Protein AF-0000000085119765 (afdb_homodimer)

pLDDT: mean 95.15, std 6.22, range [62.25, 98.81]

Organism: Aliarcobacter butzleri (strain RM4018) (NCBI:txid367737)

Nearest PDB structures (foldseek):
  2ox6-assembly2_C  TM=6.338E-01  e=1.865E-01  Shewanella oneidensis MR-1
  3bs3-assembly1_A-2  TM=6.589E-01  e=2.418E-01  Bacteroides fragilis NCTC 9343
  3eus-assembly1_B  TM=5.624E-01  e=6.829E-01  Ruegeria pomeroyi
  5j9i-assembly2_C  TM=5.460E-01  e=5.268E-01  Vibrio cholerae
  3eus-assembly1_A  TM=5.634E-01  e=1.307E+00  Ruegeria pomeroyi

Secondary structure (DSSP, 8-state):
--HHHHHHHHHHTT--HHHHHHHHT--HHHHHHTTSTTPPPPTHHHHHHHHHHHHHHHHHHHHHHHHHTS--/--HHHHHHHHHHTT--HHHHHHHHT--HHHHHHTTSTTPPPPTTHHHHHHHHHHHHHHHHHHHHHHHHTS--

Foldseek 3Di:
DAPVVLQVLCVLLVHDLVVVCVVVVHDSVVSVCDNHPPHHDDPCSVVVSVVSSVVVVVVVVVVVCVVVVNDD/DAPVVLQVLCVLLVHDLVVVCVVVVHDSVVSVCDNHPPHHDDPCSVVVSVVSSVVVVVVVVVVVCVVVVNDD

Radius of gyration: 17.46 Å; Cα contacts (8 Å, |Δi|>4): 120; chains: 2; bounding box: 33×51×37 Å

InterPro domains:
  IPR010982 Lambda repressor-like, DNA-binding domain superfamily [SSF47413] (1-45)

Sequence (144 aa):
MDKENFKLLLKKANFNKRTFSQYLGLKYQSVNSWGNNGRNIPYWVESWLNLYIDNNRCKKIQEMLKDSGICKMDKENFKLLLKKANFNKRTFSQYLGLKYQSVNSWGNNGRNIPYWVESWLNLYIDNNRCKKIQEMLKDSGICK

Solvent-accessible surface area (backbone atoms only — not comparable to full-atom values): 8092 Å² total; per-residue (Å²): 119,54,50,70,57,49,53,51,49,28,50,72,57,73,36,51,62,60,55,46,17,60,73,71,69,43,56,47,69,61,52,65,38,42,52,39,97,85,32,69,47,65,83,62,52,62,61,42,48,51,32,49,37,53,36,52,53,45,52,51,51,53,51,52,37,42,74,70,63,74,43,129,118,52,52,69,56,51,53,51,48,29,49,73,57,73,34,51,62,60,56,45,17,57,74,73,70,43,57,46,69,62,52,64,38,42,51,38,97,86,31,69,48,66,85,61,52,62,61,42,46,52,33,49,36,52,36,52,52,44,50,51,51,52,50,52,37,42,74,71,64,75,40,129

Structure (mmCIF, N/CA/C/O backbone):
data_AF-0000000085119765-model_v1
#
loop_
_entity.id
_entity.type
_entity.pdbx_description
1 polymer 'Acyl carrier protein'
#
loop_
_atom_site.group_PDB
_atom_site.id
_atom_site.type_symbol
_atom_site.label_atom_id
_atom_site.label_alt_id
_atom_site.label_comp_id
_atom_site.label_asym_id
_atom_site.label_entity_id
_atom_site.label_seq_id
_atom_site.pdbx_PDB_ins_code
_atom_site.Cartn_x
_atom_site.Cartn_y
_atom_site.Cartn_z
_atom_site.occupancy
_atom_site.B_iso_or_equiv
_atom_site.auth_seq_id
_atom_site.auth_comp_id
_atom_site.auth_asym_id
_atom_site.auth_atom_id
_atom_site.pdbx_PDB_model_num
ATOM 1 N N . MET A 1 1 ? 6.992 -1.738 -13.195 1 92.19 1 MET A N 1
ATOM 2 C CA . MET A 1 1 ? 8.172 -0.968 -12.82 1 92.19 1 MET A CA 1
ATOM 3 C C . MET A 1 1 ? 9.453 -1.747 -13.117 1 92.19 1 MET A C 1
ATOM 5 O O . MET A 1 1 ? 9.453 -2.979 -13.086 1 92.19 1 MET A O 1
ATOM 9 N N . ASP A 1 2 ? 10.508 -0.905 -13.5 1 94.31 2 ASP A N 1
ATOM 10 C CA . ASP A 1 2 ? 11.766 -1.599 -13.766 1 94.31 2 ASP A CA 1
ATOM 11 C C . ASP A 1 2 ? 12.648 -1.63 -12.523 1 94.31 2 ASP A C 1
ATOM 13 O O . ASP A 1 2 ? 12.273 -1.101 -11.477 1 94.31 2 ASP A O 1
ATOM 17 N N . LYS A 1 3 ? 13.734 -2.363 -12.656 1 95.88 3 LYS A N 1
ATOM 18 C CA . LYS A 1 3 ? 14.625 -2.623 -11.531 1 95.88 3 LYS A CA 1
ATOM 19 C C . LYS A 1 3 ? 15.164 -1.32 -10.945 1 95.88 3 LYS A C 1
ATOM 21 O O . LYS A 1 3 ? 15.273 -1.184 -9.727 1 95.88 3 LYS A O 1
ATOM 26 N N . GLU A 1 4 ? 15.539 -0.436 -11.703 1 96.44 4 GLU A N 1
ATOM 27 C CA . GLU A 1 4 ? 16.094 0.833 -11.242 1 96.44 4 GLU A CA 1
ATOM 28 C C . GLU A 1 4 ? 15.055 1.623 -10.445 1 96.44 4 GLU A C 1
ATOM 30 O O . GLU A 1 4 ? 15.359 2.182 -9.391 1 96.44 4 GLU A O 1
ATOM 35 N N . ASN A 1 5 ? 13.867 1.67 -10.938 1 97.25 5 ASN A N 1
ATO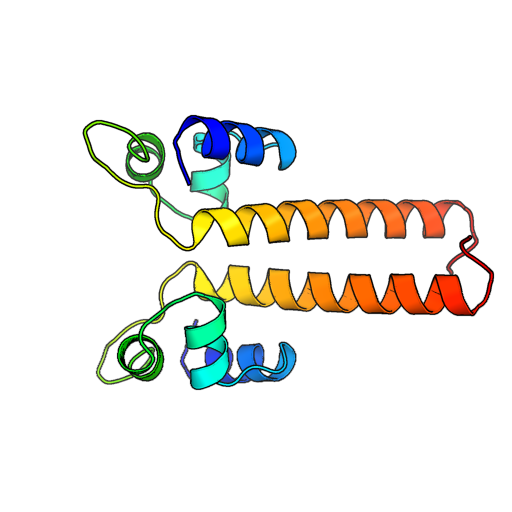M 36 C CA . ASN A 1 5 ? 12.773 2.328 -10.227 1 97.25 5 ASN A CA 1
ATOM 37 C C . ASN A 1 5 ? 12.469 1.638 -8.898 1 97.25 5 ASN A C 1
ATOM 39 O O . ASN A 1 5 ? 12.18 2.301 -7.906 1 97.25 5 ASN A O 1
ATOM 43 N N . PHE A 1 6 ? 12.531 0.332 -8.93 1 98.31 6 PHE A N 1
ATOM 44 C CA . PHE A 1 6 ? 12.32 -0.45 -7.723 1 98.31 6 PHE A CA 1
ATOM 45 C C . PHE A 1 6 ? 13.32 -0.064 -6.645 1 98.31 6 PHE A C 1
ATOM 47 O O . PHE A 1 6 ? 12.945 0.219 -5.504 1 98.31 6 PHE A O 1
ATOM 54 N N . LYS A 1 7 ? 14.531 0.041 -7.031 1 97.62 7 LYS A N 1
ATOM 55 C CA . LYS A 1 7 ? 15.586 0.403 -6.09 1 97.62 7 LYS A CA 1
ATOM 56 C C . LYS A 1 7 ? 15.391 1.821 -5.562 1 97.62 7 LYS A C 1
ATOM 58 O O . LYS A 1 7 ? 15.625 2.09 -4.383 1 97.62 7 LYS A O 1
ATOM 63 N N . LEU A 1 8 ? 15.023 2.664 -6.398 1 98.44 8 LEU A N 1
ATOM 64 C CA . LEU A 1 8 ? 14.789 4.051 -6.016 1 98.44 8 LEU A CA 1
ATOM 65 C C . LEU A 1 8 ? 13.664 4.148 -4.992 1 98.44 8 LEU A C 1
ATOM 67 O O . LEU A 1 8 ? 13.781 4.871 -4 1 98.44 8 LEU A O 1
ATOM 71 N N . LEU A 1 9 ? 12.602 3.455 -5.223 1 98.69 9 LEU A N 1
ATOM 72 C CA . LEU A 1 9 ? 11.461 3.496 -4.312 1 98.69 9 LEU A CA 1
ATOM 73 C C . LEU A 1 9 ? 11.812 2.869 -2.969 1 98.69 9 LEU A C 1
ATOM 75 O O . LEU A 1 9 ? 11.375 3.352 -1.92 1 98.69 9 LEU A O 1
ATOM 79 N N . LEU A 1 10 ? 12.586 1.789 -3 1 98.75 10 LEU A N 1
ATOM 80 C CA . LEU A 1 10 ? 13.062 1.205 -1.751 1 98.75 10 LEU A CA 1
ATOM 81 C C . LEU A 1 10 ? 13.836 2.23 -0.932 1 98.75 10 LEU A C 1
ATOM 83 O O . LEU A 1 10 ? 13.602 2.383 0.268 1 98.75 10 LEU A O 1
ATOM 87 N N . LYS A 1 11 ? 14.664 2.893 -1.625 1 98.62 11 LYS A N 1
ATOM 88 C CA . LYS A 1 11 ? 15.484 3.898 -0.95 1 98.62 11 LYS A CA 1
ATOM 89 C C . LYS A 1 11 ? 14.617 5 -0.35 1 98.62 11 LYS A C 1
ATOM 91 O O . LYS A 1 11 ? 14.812 5.402 0.798 1 98.62 11 LYS A O 1
ATOM 96 N N . LYS A 1 12 ? 13.695 5.473 -1.075 1 98.62 12 LYS A N 1
ATOM 97 C CA . LYS A 1 12 ? 12.789 6.512 -0.594 1 98.62 12 LYS A CA 1
ATOM 98 C C . LYS A 1 12 ? 11.992 6.031 0.62 1 98.62 12 LYS A C 1
ATOM 100 O O . LYS A 1 12 ? 11.656 6.824 1.501 1 98.62 12 LYS A O 1
ATOM 105 N N . ALA A 1 13 ? 11.727 4.777 0.691 1 98.62 13 ALA A N 1
ATOM 106 C CA . ALA A 1 13 ? 10.961 4.172 1.779 1 98.62 13 ALA A CA 1
ATOM 107 C C . ALA A 1 13 ? 11.867 3.801 2.947 1 98.62 13 ALA A C 1
ATOM 109 O O . ALA A 1 13 ? 11.398 3.295 3.969 1 98.62 13 ALA A O 1
ATOM 110 N N . ASN A 1 14 ? 13.188 3.98 2.734 1 98.25 14 ASN A N 1
ATOM 111 C CA . ASN A 1 14 ? 14.211 3.582 3.699 1 98.25 14 ASN A CA 1
ATOM 112 C C . ASN A 1 14 ? 14.273 2.066 3.85 1 98.25 14 ASN A C 1
ATOM 114 O O . ASN A 1 14 ? 14.398 1.554 4.965 1 98.25 14 ASN A O 1
ATOM 118 N N . PHE A 1 15 ? 14.055 1.398 2.807 1 98.62 15 PHE A N 1
ATOM 119 C CA . PHE A 1 15 ? 14.195 -0.049 2.711 1 98.62 15 PHE A CA 1
ATOM 120 C C . PHE A 1 15 ? 15.375 -0.418 1.821 1 98.62 15 PHE A C 1
ATOM 122 O O . PHE A 1 15 ? 15.836 0.397 1.02 1 98.62 15 PHE A O 1
ATOM 129 N N . ASN A 1 16 ? 15.961 -1.551 2.072 1 98.31 16 ASN A N 1
ATOM 130 C CA . ASN A 1 16 ? 16.625 -2.361 1.054 1 98.31 16 ASN A CA 1
ATOM 131 C C . ASN A 1 16 ? 15.859 -3.656 0.787 1 98.31 16 ASN A C 1
ATOM 133 O O . ASN A 1 16 ? 14.805 -3.893 1.378 1 98.31 16 ASN A O 1
ATOM 137 N N . LYS A 1 17 ? 16.359 -4.449 -0.128 1 98.31 17 LYS A N 1
ATOM 138 C CA . LYS A 1 17 ? 15.633 -5.66 -0.495 1 98.31 17 LYS A CA 1
ATOM 139 C C . LYS A 1 17 ? 15.414 -6.559 0.719 1 98.31 17 LYS A C 1
ATOM 141 O O . LYS A 1 17 ? 14.344 -7.148 0.877 1 98.31 17 LYS A O 1
ATOM 146 N N . ARG A 1 18 ? 16.375 -6.641 1.523 1 98.31 18 ARG A N 1
ATOM 147 C CA . ARG A 1 18 ? 16.312 -7.492 2.707 1 98.31 18 ARG A CA 1
ATOM 148 C C . ARG A 1 18 ? 15.258 -6.996 3.688 1 98.31 18 ARG A C 1
ATOM 150 O O . ARG A 1 18 ? 14.406 -7.766 4.133 1 98.31 18 ARG A O 1
ATOM 157 N N . THR A 1 19 ? 15.25 -5.785 4.043 1 98.56 19 THR A N 1
ATOM 158 C CA . THR A 1 19 ? 14.312 -5.246 5.027 1 98.56 19 THR A CA 1
ATOM 159 C C . THR A 1 19 ? 12.898 -5.211 4.469 1 98.56 19 THR A C 1
ATOM 161 O O . THR A 1 19 ? 11.93 -5.43 5.203 1 98.56 19 THR A O 1
ATOM 164 N N . PHE A 1 20 ? 12.828 -4.941 3.186 1 98.75 20 PHE A N 1
ATOM 165 C CA . PHE A 1 20 ? 11.531 -4.969 2.518 1 98.75 20 PHE A CA 1
ATOM 166 C C . PHE A 1 20 ? 10.922 -6.363 2.574 1 98.75 20 PHE A C 1
ATOM 168 O O . PHE A 1 20 ? 9.75 -6.523 2.943 1 98.75 20 PHE A O 1
ATOM 175 N N . SER A 1 21 ? 11.727 -7.355 2.205 1 98.5 21 SER A N 1
ATOM 176 C CA . SER A 1 21 ? 11.25 -8.734 2.232 1 98.5 21 SER A CA 1
ATOM 177 C C . SER A 1 21 ? 10.836 -9.148 3.641 1 98.5 21 SER A C 1
ATOM 179 O O . SER A 1 21 ? 9.797 -9.789 3.824 1 98.5 21 SER A O 1
ATOM 181 N N . GLN A 1 22 ? 11.617 -8.727 4.641 1 98.12 22 GLN A N 1
ATOM 182 C CA . GLN A 1 22 ? 11.305 -9.031 6.035 1 98.12 22 GLN A CA 1
ATOM 183 C C . GLN A 1 22 ? 10.016 -8.352 6.473 1 98.12 22 GLN A C 1
ATOM 185 O O . GLN A 1 22 ? 9.18 -8.961 7.145 1 98.12 22 GLN A O 1
ATOM 190 N N . TYR A 1 23 ? 9.828 -7.176 6.055 1 97.81 23 TYR A N 1
ATOM 191 C CA . TYR A 1 23 ? 8.656 -6.391 6.438 1 97.81 23 TYR A CA 1
ATOM 192 C C . TYR A 1 23 ? 7.375 -7.035 5.93 1 97.81 23 TYR A C 1
ATOM 194 O O . TYR A 1 23 ? 6.355 -7.035 6.621 1 97.81 23 TYR A O 1
ATOM 202 N N . LEU A 1 24 ? 7.426 -7.613 4.707 1 97.56 24 LEU A N 1
ATOM 203 C CA . LEU A 1 24 ? 6.23 -8.148 4.062 1 97.56 24 LEU A CA 1
ATOM 204 C C . LEU A 1 24 ? 6.145 -9.656 4.25 1 97.56 24 LEU A C 1
ATOM 206 O O . LEU A 1 24 ? 5.203 -10.297 3.768 1 97.56 24 LEU A O 1
ATOM 210 N N . GLY A 1 25 ? 7.176 -10.195 4.93 1 97 25 GLY A N 1
ATOM 211 C CA . GLY A 1 25 ? 7.188 -11.633 5.137 1 97 25 GLY A CA 1
ATOM 212 C C . GLY A 1 25 ? 7.488 -12.414 3.875 1 97 25 GLY A C 1
ATOM 213 O O . GLY A 1 25 ? 6.945 -13.508 3.668 1 97 25 GLY A O 1
ATOM 214 N N . LEU A 1 26 ? 8.219 -11.898 2.998 1 97.5 26 LEU A N 1
ATOM 215 C CA . LEU A 1 26 ? 8.641 -12.547 1.76 1 97.5 26 LEU A CA 1
ATOM 216 C C . LEU A 1 26 ? 10.031 -13.148 1.907 1 97.5 26 LEU A C 1
ATOM 218 O O . LEU A 1 26 ? 10.828 -12.688 2.725 1 97.5 26 LEU A O 1
ATOM 222 N N . LYS A 1 27 ? 10.273 -14.141 1.123 1 97.75 27 LYS A N 1
ATOM 223 C CA . LYS A 1 27 ? 11.633 -14.656 1.051 1 97.75 27 LYS A CA 1
ATOM 224 C C . LYS A 1 27 ? 12.562 -13.656 0.368 1 97.75 27 LYS A C 1
ATOM 226 O O . LYS A 1 27 ? 12.242 -13.133 -0.699 1 97.75 27 LYS A O 1
ATOM 2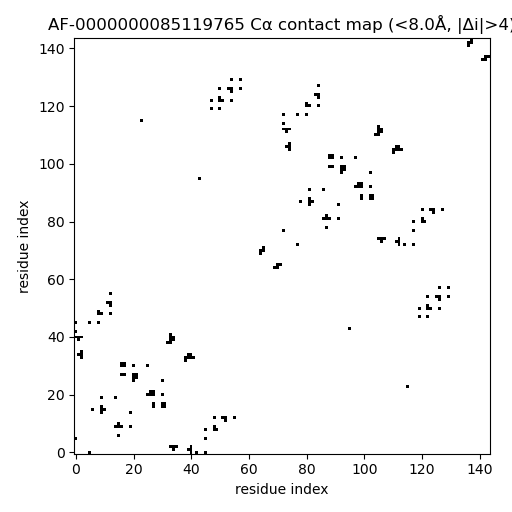31 N N . TYR A 1 28 ? 13.664 -13.484 1.042 1 98 28 TYR A N 1
ATOM 232 C CA . TYR A 1 28 ? 14.648 -12.555 0.502 1 98 28 TYR A CA 1
ATOM 233 C C . TYR A 1 28 ? 15.039 -12.938 -0.92 1 98 28 TYR A C 1
ATOM 235 O O . TYR A 1 28 ? 15.18 -12.07 -1.786 1 98 28 TYR A O 1
ATOM 243 N N . GLN A 1 29 ? 15.203 -14.172 -1.168 1 97.25 29 GLN A N 1
ATOM 244 C CA . GLN A 1 29 ? 15.641 -14.648 -2.477 1 97.25 29 GLN A CA 1
ATOM 245 C C . GLN A 1 29 ? 14.633 -14.289 -3.561 1 97.25 29 GLN A C 1
ATOM 247 O O . GLN A 1 29 ? 15.008 -13.961 -4.684 1 97.25 29 GLN A O 1
ATOM 252 N N . SER A 1 30 ? 13.391 -14.352 -3.197 1 96.56 30 SER A N 1
ATOM 253 C CA . SER A 1 30 ? 12.32 -13.984 -4.125 1 96.56 30 SER A CA 1
ATOM 254 C C . SER A 1 30 ? 12.398 -12.508 -4.492 1 96.56 30 SER A C 1
ATOM 256 O O . SER A 1 30 ? 12.43 -12.156 -5.676 1 96.56 30 SER A O 1
ATOM 258 N N . VAL A 1 31 ? 12.586 -11.719 -3.488 1 97.88 31 VAL A N 1
ATOM 259 C CA . VAL A 1 31 ? 12.656 -10.281 -3.697 1 97.88 31 VAL A CA 1
ATOM 260 C C . VAL A 1 31 ? 13.914 -9.922 -4.48 1 97.88 31 VAL A C 1
ATOM 262 O O . VAL A 1 31 ? 13.875 -9.094 -5.395 1 97.88 31 VAL A O 1
ATOM 265 N N . ASN A 1 32 ? 14.953 -10.602 -4.09 1 97.25 32 ASN A N 1
ATOM 266 C CA . ASN A 1 32 ? 16.234 -10.312 -4.707 1 97.25 32 ASN A CA 1
ATOM 267 C C . ASN A 1 32 ? 16.234 -10.648 -6.199 1 97.25 32 ASN A C 1
ATOM 269 O O . ASN A 1 32 ? 17 -10.07 -6.973 1 97.25 32 ASN A O 1
ATOM 273 N N . SER A 1 33 ? 15.422 -11.461 -6.641 1 96.94 33 SER A N 1
ATOM 274 C CA . SER A 1 33 ? 15.367 -11.898 -8.031 1 96.94 33 SER A CA 1
ATOM 275 C C . SER A 1 33 ? 14.531 -10.938 -8.875 1 96.94 33 SER A C 1
ATOM 277 O O . SER A 1 33 ? 14.562 -10.992 -10.109 1 96.94 33 SER A O 1
ATOM 279 N N . TRP A 1 34 ? 13.766 -10.102 -8.273 1 97.44 34 TRP A N 1
ATOM 280 C CA . TRP A 1 34 ? 12.883 -9.203 -9 1 97.44 34 TRP A CA 1
ATOM 281 C C . TRP A 1 34 ? 13.688 -8.289 -9.922 1 97.44 34 TRP A C 1
ATOM 283 O O . TRP A 1 34 ? 14.602 -7.594 -9.477 1 97.44 34 TRP A O 1
ATOM 293 N N . GLY A 1 35 ? 13.297 -8.25 -11.219 1 95.12 35 GLY A N 1
ATOM 294 C CA . GLY A 1 35 ? 13.969 -7.418 -12.203 1 95.12 35 GLY A CA 1
ATOM 295 C C . GLY A 1 35 ? 15.203 -8.078 -12.789 1 95.12 35 GLY A C 1
ATOM 296 O O . GLY A 1 35 ? 15.922 -7.461 -13.586 1 95.12 35 GLY A O 1
ATOM 297 N N . ASN A 1 36 ? 15.422 -9.328 -12.336 1 93.81 36 ASN A N 1
ATOM 298 C CA . ASN A 1 36 ? 16.594 -10.047 -12.836 1 93.81 36 ASN A CA 1
ATOM 299 C C . ASN A 1 36 ? 16.172 -11.227 -13.719 1 93.81 36 ASN A C 1
ATOM 301 O O . ASN A 1 36 ? 15.125 -11.836 -13.5 1 93.81 36 ASN A O 1
ATOM 305 N N . ASN A 1 37 ? 17.047 -11.477 -14.742 1 92.31 37 ASN A N 1
ATOM 306 C CA . ASN A 1 37 ? 16.922 -12.68 -15.555 1 92.31 37 ASN A CA 1
ATOM 307 C C . ASN A 1 37 ? 15.492 -12.891 -16.047 1 92.31 37 ASN A C 1
ATOM 309 O O . ASN A 1 37 ? 14.961 -13.992 -15.938 1 92.31 37 ASN A O 1
ATOM 313 N N . GLY A 1 38 ? 14.922 -11.781 -16.391 1 90.69 38 GLY A N 1
ATOM 314 C CA . GLY A 1 38 ? 13.594 -11.914 -16.984 1 90.69 38 GLY A CA 1
ATOM 315 C C . GLY A 1 38 ? 12.492 -11.969 -15.938 1 90.69 38 GLY A C 1
ATOM 316 O O . GLY A 1 38 ? 11.305 -12.031 -16.281 1 90.69 38 GLY A O 1
ATOM 317 N N . ARG A 1 39 ? 12.891 -11.992 -14.742 1 93.62 39 ARG A N 1
ATOM 318 C CA . ARG A 1 39 ? 11.891 -11.969 -13.68 1 93.62 39 ARG A CA 1
ATOM 319 C C . ARG A 1 39 ? 11.344 -10.562 -13.477 1 93.62 39 ARG A C 1
ATOM 321 O O . ARG A 1 39 ? 12.094 -9.641 -13.156 1 93.62 39 ARG A O 1
ATOM 328 N N . ASN A 1 40 ? 10.055 -10.516 -13.695 1 95.44 40 ASN A N 1
ATOM 329 C CA . ASN A 1 40 ? 9.414 -9.219 -13.531 1 95.44 40 ASN A CA 1
ATOM 330 C C . ASN A 1 40 ? 9.148 -8.898 -12.062 1 95.44 40 ASN A C 1
ATOM 332 O O . ASN A 1 40 ? 9.047 -9.812 -11.242 1 95.44 40 ASN A O 1
ATOM 336 N N . ILE A 1 41 ? 9.062 -7.66 -11.711 1 97.56 41 ILE A N 1
ATOM 337 C CA . ILE A 1 41 ? 8.578 -7.195 -10.414 1 97.56 41 ILE A CA 1
ATOM 338 C C . ILE A 1 41 ? 7.062 -7.324 -10.359 1 97.56 41 ILE A C 1
ATOM 340 O O . ILE A 1 41 ? 6.359 -6.918 -11.289 1 97.56 41 ILE A O 1
ATOM 344 N N . PRO A 1 42 ? 6.605 -7.891 -9.242 1 96.44 42 PRO A N 1
ATOM 345 C CA . PRO A 1 42 ? 5.148 -8.016 -9.156 1 96.44 42 PRO A CA 1
ATOM 346 C C . PRO A 1 42 ? 4.43 -6.688 -9.352 1 96.44 42 PRO A C 1
ATOM 348 O O . PRO A 1 42 ? 4.914 -5.648 -8.898 1 96.44 42 PRO A O 1
ATOM 351 N N . TYR A 1 43 ? 3.262 -6.738 -9.906 1 94.31 43 TYR A N 1
ATOM 352 C CA . TYR A 1 43 ? 2.549 -5.551 -10.367 1 94.31 43 TYR A CA 1
ATOM 353 C C . TYR A 1 43 ? 2.154 -4.668 -9.188 1 94.31 43 TYR A C 1
ATOM 355 O O . TYR A 1 43 ? 2.027 -3.451 -9.328 1 94.31 43 TYR A O 1
ATOM 363 N N . TRP A 1 44 ? 1.99 -5.227 -8.023 1 97 44 TRP A N 1
ATOM 364 C CA . TRP A 1 44 ? 1.446 -4.492 -6.883 1 97 44 TRP A CA 1
ATOM 365 C C . TRP A 1 44 ? 2.545 -3.723 -6.156 1 97 44 TRP A C 1
ATOM 367 O O . TRP A 1 44 ? 2.26 -2.816 -5.367 1 97 44 TRP A O 1
ATOM 377 N N . VAL A 1 45 ? 3.746 -3.969 -6.359 1 98.31 45 VAL A N 1
ATOM 378 C CA . VAL A 1 45 ? 4.867 -3.492 -5.559 1 98.31 45 VAL A CA 1
ATOM 379 C C . VAL A 1 45 ? 4.992 -1.977 -5.691 1 98.31 45 VAL A C 1
ATOM 381 O O . VAL A 1 45 ? 5.164 -1.272 -4.691 1 98.31 45 VAL A O 1
ATOM 384 N N . GLU A 1 46 ? 4.844 -1.512 -6.898 1 98.31 46 GLU A N 1
ATOM 385 C CA . GLU A 1 46 ? 5.051 -0.083 -7.109 1 98.31 46 GLU A CA 1
ATOM 386 C C . GLU A 1 46 ? 4.035 0.744 -6.324 1 98.31 46 GLU A C 1
ATOM 388 O O . GLU A 1 46 ? 4.406 1.689 -5.625 1 98.31 46 GLU A O 1
ATOM 393 N N . SER A 1 47 ? 2.84 0.379 -6.484 1 98.31 47 SER A N 1
ATOM 394 C CA . SER A 1 47 ? 1.81 1.128 -5.773 1 98.31 47 SER A CA 1
ATOM 395 C C . SER A 1 47 ? 1.924 0.929 -4.266 1 98.31 47 SER A C 1
ATOM 397 O O . SER A 1 47 ? 1.686 1.858 -3.492 1 98.31 47 SER A O 1
ATOM 399 N N . TRP A 1 48 ? 2.285 -0.222 -3.84 1 98.69 48 TRP A N 1
ATOM 400 C CA . TRP A 1 48 ? 2.492 -0.481 -2.418 1 98.69 48 TRP A CA 1
ATOM 401 C C . TRP A 1 48 ? 3.57 0.435 -1.851 1 98.69 48 TRP A C 1
ATOM 403 O O . TRP A 1 48 ? 3.365 1.086 -0.824 1 98.69 48 TRP A O 1
ATOM 413 N N . LEU A 1 49 ? 4.711 0.511 -2.535 1 98.81 49 LEU A N 1
ATOM 414 C CA . LEU A 1 49 ? 5.824 1.339 -2.084 1 98.81 49 LEU A CA 1
ATOM 415 C C . LEU A 1 49 ? 5.43 2.812 -2.066 1 98.81 49 LEU A C 1
ATOM 417 O O . LEU A 1 49 ? 5.742 3.529 -1.111 1 98.81 49 LEU A O 1
ATOM 421 N N . ASN A 1 50 ? 4.719 3.23 -3.076 1 98.62 50 ASN A N 1
ATOM 422 C CA . ASN A 1 50 ? 4.293 4.625 -3.115 1 98.62 50 ASN A CA 1
ATOM 423 C C . ASN A 1 50 ? 3.344 4.953 -1.968 1 98.62 50 ASN A C 1
ATOM 425 O O . ASN A 1 50 ? 3.455 6.012 -1.347 1 98.62 50 ASN A O 1
ATOM 429 N N . LEU A 1 51 ? 2.473 4.086 -1.72 1 98.69 51 LEU A N 1
ATOM 430 C CA . LEU A 1 51 ? 1.567 4.277 -0.592 1 98.69 51 LEU A CA 1
ATOM 431 C C . LEU A 1 51 ? 2.34 4.336 0.721 1 98.69 51 LEU A C 1
ATOM 433 O O . LEU A 1 51 ? 2.041 5.164 1.586 1 98.69 51 LEU A O 1
ATOM 437 N N . TYR A 1 52 ? 3.266 3.416 0.843 1 98.81 52 TYR A N 1
ATOM 438 C CA . TYR A 1 52 ? 4.074 3.365 2.057 1 98.81 52 TYR A CA 1
ATOM 439 C C . TYR A 1 52 ? 4.848 4.66 2.25 1 98.81 52 TYR A C 1
ATOM 441 O O . TYR A 1 52 ? 4.887 5.211 3.352 1 98.81 52 TYR A O 1
ATOM 449 N N . ILE A 1 53 ? 5.441 5.121 1.253 1 98.69 53 ILE A N 1
ATOM 450 C CA . ILE A 1 53 ? 6.215 6.355 1.285 1 98.69 53 ILE A CA 1
ATOM 451 C C . ILE A 1 53 ? 5.305 7.523 1.67 1 98.69 53 ILE A C 1
ATOM 453 O O . ILE A 1 53 ? 5.648 8.328 2.541 1 98.69 53 ILE A O 1
ATOM 457 N N . ASP A 1 54 ? 4.152 7.613 1.021 1 98 54 ASP A N 1
ATOM 458 C CA . ASP A 1 54 ? 3.205 8.688 1.314 1 98 54 ASP A CA 1
ATOM 459 C C . ASP A 1 54 ? 2.715 8.602 2.758 1 98 54 ASP A C 1
ATOM 461 O O . ASP A 1 54 ? 2.535 9.633 3.416 1 98 54 ASP A O 1
ATOM 465 N N . ASN A 1 55 ? 2.5 7.43 3.188 1 98 55 ASN A N 1
ATOM 466 C CA . ASN A 1 55 ? 2.078 7.242 4.57 1 98 55 ASN A CA 1
ATOM 467 C C . ASN A 1 55 ? 3.139 7.727 5.551 1 9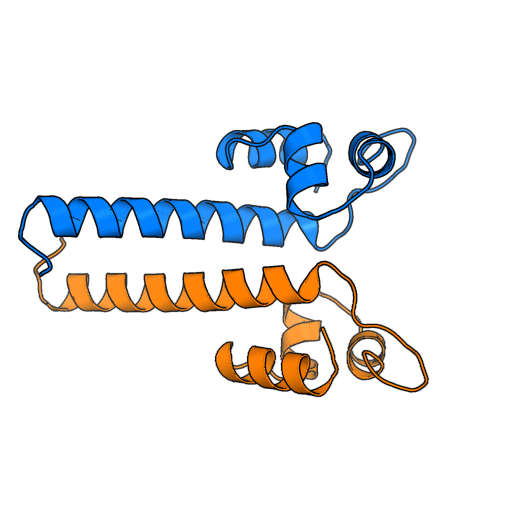8 55 ASN A C 1
ATOM 469 O O . ASN A 1 55 ? 2.816 8.352 6.562 1 98 55 ASN A O 1
ATOM 473 N N . ASN A 1 56 ? 4.328 7.422 5.285 1 97.31 56 ASN A N 1
ATOM 474 C CA . ASN A 1 56 ? 5.414 7.863 6.152 1 97.31 56 ASN A CA 1
ATOM 475 C C . ASN A 1 56 ? 5.547 9.383 6.156 1 97.31 56 ASN A C 1
ATOM 477 O O . ASN A 1 56 ? 5.809 9.984 7.199 1 97.31 56 ASN A O 1
ATOM 481 N N . ARG A 1 57 ? 5.406 9.922 5.016 1 96.56 57 ARG A N 1
ATOM 482 C CA . ARG A 1 57 ? 5.43 11.383 4.922 1 96.56 57 ARG A CA 1
ATOM 483 C C . ARG A 1 57 ? 4.316 12 5.758 1 96.56 57 ARG A C 1
ATOM 485 O O . ARG A 1 57 ? 4.543 12.961 6.496 1 96.56 57 ARG A O 1
ATOM 492 N N . CYS A 1 58 ? 3.199 11.422 5.656 1 96.19 58 CYS A N 1
ATOM 493 C CA . CYS A 1 58 ? 2.039 11.891 6.402 1 96.19 58 CYS A CA 1
ATOM 494 C C . CYS A 1 58 ? 2.289 11.82 7.902 1 96.19 58 CYS A C 1
ATOM 496 O O . CYS A 1 58 ? 1.959 12.758 8.641 1 96.19 58 CYS A O 1
ATOM 498 N N . LYS A 1 59 ? 2.836 10.781 8.32 1 95.5 59 LYS A N 1
ATOM 499 C CA . LYS A 1 59 ? 3.115 10.586 9.734 1 95.5 59 LYS A CA 1
ATOM 500 C C . LYS A 1 59 ? 4.117 11.617 10.25 1 95.5 59 LYS A C 1
ATOM 502 O O . LYS A 1 59 ? 3.953 12.156 11.344 1 95.5 59 LYS A O 1
ATOM 507 N N . LYS A 1 60 ? 5.02 11.883 9.453 1 95.12 60 LYS A N 1
ATOM 508 C CA . LYS A 1 60 ? 6.02 12.875 9.836 1 95.12 60 LYS A CA 1
ATOM 509 C C . LYS A 1 60 ? 5.398 14.266 9.945 1 95.12 60 LYS A C 1
ATOM 511 O O . LYS A 1 60 ? 5.703 15.008 10.883 1 95.12 60 LYS A O 1
ATOM 516 N N . ILE A 1 61 ? 4.562 14.539 9.094 1 92.5 61 ILE A N 1
ATOM 517 C CA . ILE A 1 61 ? 3.873 15.828 9.094 1 92.5 61 ILE A CA 1
ATOM 518 C C . ILE A 1 61 ? 2.99 15.93 10.336 1 92.5 61 ILE A C 1
ATOM 520 O O . ILE A 1 61 ? 2.984 16.969 11.016 1 92.5 61 ILE A O 1
ATOM 524 N N . GLN A 1 62 ? 2.328 14.953 10.594 1 91.44 62 GLN A N 1
ATOM 525 C CA . GLN A 1 62 ? 1.463 14.922 11.766 1 91.44 62 GLN A CA 1
ATOM 526 C C . GLN A 1 62 ? 2.266 15.117 13.047 1 91.44 62 GLN A C 1
ATOM 528 O O . GLN A 1 62 ? 1.852 15.867 13.938 1 91.44 62 GLN A O 1
ATOM 533 N N . GLU A 1 63 ? 3.395 14.484 13.094 1 94 63 GLU A N 1
ATOM 534 C CA . GLU A 1 63 ? 4.27 14.594 14.258 1 94 63 GLU A CA 1
ATOM 535 C C . GLU A 1 63 ? 4.785 16.016 14.43 1 94 63 GLU A C 1
ATOM 537 O O . GLU A 1 63 ? 4.809 16.547 15.539 1 94 63 GLU A O 1
ATOM 542 N N . MET A 1 64 ? 5.125 16.562 13.32 1 92.56 64 MET A N 1
ATOM 543 C CA . MET A 1 64 ? 5.625 17.922 13.352 1 92.56 64 MET A CA 1
ATOM 544 C C . MET A 1 64 ? 4.543 18.891 13.844 1 92.56 64 MET A C 1
ATOM 546 O O . MET A 1 64 ? 4.828 19.797 14.625 1 92.56 64 MET A O 1
ATOM 550 N N . LEU A 1 65 ? 3.367 18.734 13.422 1 88.81 65 LEU A N 1
ATOM 551 C CA . LEU A 1 65 ? 2.248 19.578 13.828 1 88.81 65 LEU A CA 1
ATOM 552 C C . LEU A 1 65 ? 1.959 19.422 15.312 1 88.81 65 LEU A C 1
ATOM 554 O O . LEU A 1 65 ? 1.704 20.406 16.016 1 88.81 65 LEU A O 1
ATOM 558 N N . LYS A 1 66 ? 2.09 18.344 15.828 1 89.5 66 LYS A N 1
ATOM 559 C CA . LYS A 1 66 ? 1.877 18.062 17.25 1 89.5 66 LYS A CA 1
ATOM 560 C C . LYS A 1 66 ? 2.949 18.734 18.094 1 89.5 66 LYS A C 1
ATOM 562 O O . LYS A 1 66 ? 2.643 19.328 19.141 1 89.5 66 LYS A O 1
ATOM 567 N N . ASP A 1 67 ? 4.129 18.656 17.656 1 91.38 67 ASP A N 1
ATOM 568 C CA . ASP A 1 67 ? 5.266 19.203 18.391 1 91.38 67 ASP A CA 1
ATOM 569 C C . ASP A 1 67 ? 5.211 20.734 18.438 1 91.38 67 ASP A C 1
ATOM 571 O O . ASP A 1 67 ? 5.73 21.344 19.359 1 91.38 67 ASP A O 1
ATOM 575 N N . SER A 1 68 ? 4.633 21.297 17.453 1 89.69 68 SER A N 1
ATOM 576 C CA . SER A 1 68 ? 4.543 22.75 17.391 1 89.69 68 SER A CA 1
ATOM 577 C C . SER A 1 68 ? 3.395 23.281 18.234 1 89.69 68 SER A C 1
ATOM 579 O O . SER A 1 68 ? 3.277 24.484 18.453 1 89.69 68 SER A O 1
ATOM 581 N N . GLY A 1 69 ? 2.555 22.422 18.703 1 82.69 69 GLY A N 1
ATOM 582 C CA . GLY A 1 69 ? 1.423 22.844 19.5 1 82.69 69 GLY A CA 1
ATOM 583 C C . GLY A 1 69 ? 0.252 23.344 18.688 1 82.69 69 GLY A C 1
ATOM 584 O O . GLY A 1 69 ? -0.703 23.906 19.219 1 82.69 69 GLY A O 1
ATOM 585 N N . ILE A 1 70 ? 0.379 23.125 17.422 1 78.31 70 ILE A N 1
ATOM 586 C CA . ILE A 1 70 ? -0.684 23.578 16.531 1 78.31 70 ILE A CA 1
ATOM 587 C C . ILE A 1 70 ? -1.861 22.609 16.578 1 78.31 70 ILE A C 1
ATOM 589 O O . ILE A 1 70 ? -3.018 23.031 16.656 1 78.31 70 ILE A O 1
ATOM 593 N N . CYS A 1 71 ? -1.437 21.359 16.453 1 67.94 71 CYS A N 1
ATOM 594 C CA . CYS A 1 71 ? -2.465 20.328 16.594 1 67.94 71 CYS A CA 1
ATOM 595 C C . CYS A 1 71 ? -2.332 19.594 17.922 1 67.94 71 CYS A C 1
ATOM 597 O O . CYS A 1 71 ? -1.219 19.328 18.375 1 67.94 71 CYS A O 1
ATOM 599 N N . LYS A 1 72 ? -3.426 19.766 18.609 1 62.25 72 LYS A N 1
ATOM 600 C CA . LYS A 1 72 ? -3.418 19.141 19.938 1 62.25 72 LYS A CA 1
ATOM 601 C C . LYS A 1 72 ? -3.533 17.625 19.812 1 62.25 72 LYS A C 1
ATOM 603 O O . LYS A 1 72 ? -4.285 17.109 18.984 1 62.25 72 LYS A O 1
ATOM 608 N N . MET B 1 1 ? -5.305 -12.625 5.496 1 92.19 1 MET B N 1
ATOM 609 C CA . MET B 1 1 ? -6.613 -12.07 5.832 1 92.19 1 MET B CA 1
ATOM 610 C C . MET B 1 1 ? -7.734 -12.945 5.277 1 92.19 1 MET B C 1
ATOM 612 O O . MET B 1 1 ? -7.555 -13.617 4.258 1 92.19 1 MET B O 1
ATOM 616 N N . ASP B 1 2 ? -8.859 -12.945 6.102 1 94.31 2 ASP B N 1
ATOM 617 C CA . ASP B 1 2 ? -9.969 -13.742 5.598 1 94.31 2 ASP B CA 1
ATOM 618 C C . ASP B 1 2 ? -10.938 -12.875 4.785 1 94.31 2 ASP B C 1
ATOM 620 O O . ASP B 1 2 ? -10.734 -11.672 4.641 1 94.31 2 ASP B O 1
ATOM 624 N N . LYS B 1 3 ? -11.898 -13.555 4.188 1 95.88 3 LYS B N 1
ATOM 625 C CA . LYS B 1 3 ? -12.828 -12.922 3.26 1 95.88 3 LYS B CA 1
ATOM 626 C C . LYS B 1 3 ? -13.594 -11.789 3.941 1 95.88 3 LYS B C 1
ATOM 628 O O . LYS B 1 3 ? -13.828 -10.734 3.34 1 95.88 3 LYS B O 1
ATOM 633 N N . GLU B 1 4 ? -14.031 -11.969 5.066 1 96.5 4 GLU B N 1
ATOM 634 C CA . GLU B 1 4 ? -14.789 -10.953 5.789 1 96.5 4 GLU B CA 1
ATOM 635 C C . GLU B 1 4 ? -13.945 -9.711 6.055 1 96.5 4 GLU B C 1
ATOM 637 O O . GLU B 1 4 ? -14.422 -8.586 5.879 1 96.5 4 GLU B O 1
ATOM 642 N N . ASN B 1 5 ? -12.75 -9.906 6.473 1 97.25 5 ASN B N 1
ATOM 643 C CA . ASN B 1 5 ? -11.828 -8.797 6.68 1 97.25 5 ASN B CA 1
ATOM 644 C C . ASN B 1 5 ? -11.531 -8.062 5.379 1 97.25 5 ASN B C 1
ATOM 646 O O . ASN B 1 5 ? -11.414 -6.832 5.363 1 97.25 5 ASN B O 1
ATOM 650 N N . PHE B 1 6 ? -11.391 -8.836 4.332 1 98.31 6 PHE B N 1
ATOM 651 C CA . PHE B 1 6 ? -11.156 -8.258 3.014 1 98.31 6 PHE B CA 1
ATOM 652 C C . PHE B 1 6 ? -12.289 -7.312 2.629 1 98.31 6 PHE B C 1
ATOM 654 O O . PHE B 1 6 ? -12.047 -6.172 2.23 1 98.31 6 PHE B O 1
ATOM 661 N N . LYS B 1 7 ? -13.469 -7.75 2.846 1 97.56 7 LYS B N 1
ATOM 662 C CA . LYS B 1 7 ? -14.633 -6.934 2.518 1 97.56 7 LYS B CA 1
ATOM 663 C C . LYS B 1 7 ? -14.695 -5.68 3.385 1 97.56 7 LYS B C 1
ATOM 665 O O . LYS B 1 7 ? -15.055 -4.605 2.904 1 97.56 7 LYS B O 1
ATOM 670 N N . LEU B 1 8 ? -14.391 -5.828 4.574 1 98.44 8 LEU B N 1
ATOM 671 C CA . LEU B 1 8 ? -14.398 -4.699 5.5 1 98.44 8 LEU B CA 1
ATOM 672 C C . LEU B 1 8 ? -13.383 -3.643 5.074 1 98.44 8 LEU B C 1
ATOM 674 O O . LEU B 1 8 ? -13.68 -2.445 5.082 1 98.44 8 LEU B O 1
ATOM 678 N N . LEU B 1 9 ? -12.211 -4.062 4.73 1 98.69 9 LEU B N 1
ATOM 679 C CA . LEU B 1 9 ? -11.164 -3.131 4.328 1 98.69 9 LEU B CA 1
ATOM 680 C C . LEU B 1 9 ? -11.523 -2.443 3.014 1 98.69 9 LEU B C 1
ATOM 682 O O . LEU B 1 9 ? -11.25 -1.254 2.836 1 98.69 9 LEU B O 1
ATOM 686 N N . LEU B 1 10 ? -12.133 -3.188 2.098 1 98.75 10 LEU B N 1
ATOM 687 C CA . LEU B 1 10 ? -12.609 -2.57 0.865 1 98.75 10 LEU B CA 1
ATOM 688 C C . LEU B 1 10 ? -13.594 -1.444 1.166 1 98.75 10 LEU B C 1
ATOM 690 O O . LEU B 1 10 ? -13.469 -0.346 0.619 1 98.75 10 LEU B O 1
ATOM 694 N N . LYS B 1 11 ? -14.453 -1.767 2.029 1 98.62 11 LYS B N 1
ATOM 695 C CA . LYS B 1 11 ? -15.461 -0.774 2.393 1 98.62 11 LYS B CA 1
ATOM 696 C C . LYS B 1 11 ? -14.812 0.465 3.008 1 98.62 11 LYS B C 1
ATOM 698 O O . LYS B 1 11 ? -15.164 1.593 2.658 1 98.62 11 LYS B O 1
ATOM 703 N N . LYS B 1 12 ? -13.922 0.281 3.887 1 98.62 12 LYS B N 1
ATOM 704 C CA . LYS B 1 12 ? -13.227 1.394 4.523 1 98.62 12 LYS B CA 1
ATOM 705 C C . LYS B 1 12 ? -12.469 2.229 3.498 1 98.62 12 LYS B C 1
ATOM 707 O O . LYS B 1 12 ? -12.328 3.443 3.66 1 98.62 12 LYS B O 1
ATOM 712 N N . ALA B 1 13 ? -12.016 1.618 2.459 1 98.62 13 ALA B N 1
ATOM 713 C CA . ALA B 1 13 ? -11.25 2.277 1.402 1 98.62 13 ALA B CA 1
ATOM 714 C C . ALA B 1 13 ? -12.18 2.879 0.351 1 98.62 13 ALA B C 1
ATOM 716 O O . ALA B 1 13 ? -11.719 3.486 -0.619 1 98.62 13 ALA B O 1
ATOM 717 N N . ASN B 1 14 ? -13.5 2.607 0.511 1 98.25 14 ASN B N 1
ATOM 718 C CA . ASN B 1 14 ? -14.516 3.018 -0.448 1 98.25 14 ASN B CA 1
ATOM 719 C C . ASN B 1 14 ? -14.367 2.275 -1.773 1 98.25 14 ASN B C 1
ATOM 721 O O . ASN B 1 14 ? -14.5 2.875 -2.844 1 98.25 14 ASN B O 1
ATOM 725 N N . PHE B 1 15 ? -13.969 1.089 -1.695 1 98.62 15 PHE B N 1
ATOM 726 C CA . PHE B 1 15 ? -13.891 0.174 -2.828 1 98.62 15 PHE B CA 1
ATOM 727 C C . PHE B 1 15 ? -14.93 -0.933 -2.705 1 98.62 15 PHE B C 1
ATOM 729 O O . PHE B 1 15 ? -15.445 -1.192 -1.615 1 98.62 15 PHE B O 1
A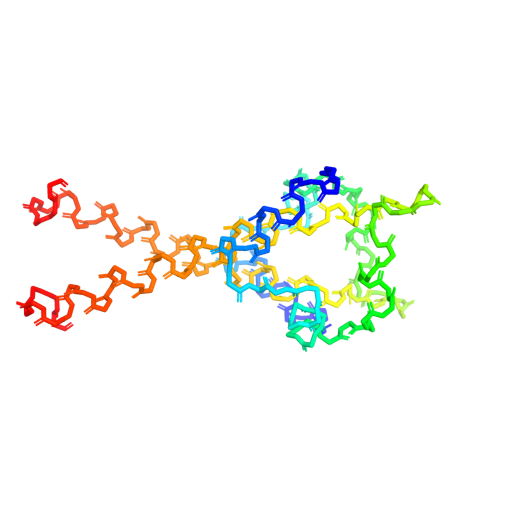TOM 736 N N . ASN B 1 16 ? -15.359 -1.448 -3.816 1 98.31 16 ASN B N 1
ATOM 737 C CA . ASN B 1 16 ? -15.805 -2.832 -3.934 1 98.31 16 ASN B CA 1
ATOM 738 C C . ASN B 1 16 ? -14.844 -3.664 -4.777 1 98.31 16 ASN B C 1
ATOM 740 O O . ASN B 1 16 ? -13.812 -3.16 -5.23 1 98.31 16 ASN B O 1
ATOM 744 N N . LYS B 1 17 ? -15.156 -4.941 -4.93 1 98.31 17 LYS B N 1
ATOM 745 C CA . LYS B 1 17 ? -14.227 -5.812 -5.648 1 98.31 17 LYS B CA 1
ATOM 746 C C . LYS B 1 17 ? -13.977 -5.301 -7.062 1 98.31 17 LYS B C 1
ATOM 748 O O . LYS B 1 17 ? -12.844 -5.348 -7.555 1 98.31 17 LYS B O 1
ATOM 753 N N . ARG B 1 18 ? -14.961 -4.828 -7.672 1 98.31 18 ARG B N 1
ATOM 754 C CA . ARG B 1 18 ? -14.875 -4.336 -9.039 1 98.31 18 ARG B CA 1
ATOM 755 C C . ARG B 1 18 ? -13.984 -3.1 -9.125 1 98.31 18 ARG B C 1
ATOM 757 O O . ARG B 1 18 ? -13.062 -3.047 -9.938 1 98.31 18 ARG B O 1
ATOM 764 N N . THR B 1 19 ? -14.18 -2.133 -8.328 1 98.56 19 THR B N 1
ATOM 765 C CA . THR B 1 19 ? -13.414 -0.89 -8.391 1 98.56 19 THR B CA 1
ATOM 766 C C . THR B 1 19 ? -11.977 -1.115 -7.934 1 98.56 19 THR B C 1
ATOM 768 O O . THR B 1 19 ? -11.047 -0.496 -8.461 1 98.56 19 THR B O 1
ATOM 771 N N . PHE B 1 20 ? -11.852 -1.99 -6.98 1 98.75 20 PHE B N 1
ATOM 772 C CA . PHE B 1 20 ? -10.523 -2.355 -6.516 1 98.75 20 PHE B CA 1
ATOM 773 C C . PHE B 1 20 ? -9.719 -3.004 -7.637 1 98.75 20 PHE B C 1
ATOM 775 O O . PHE B 1 20 ? -8.57 -2.619 -7.891 1 98.75 20 PHE B O 1
ATOM 782 N N . SER B 1 21 ? -10.336 -3.988 -8.281 1 98.5 21 SE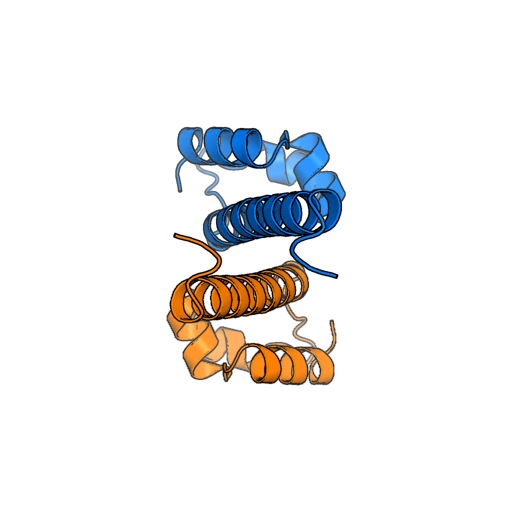R B N 1
ATOM 783 C CA . SER B 1 21 ? -9.664 -4.672 -9.383 1 98.5 21 SER B CA 1
ATOM 784 C C . SER B 1 21 ? -9.305 -3.701 -10.5 1 98.5 21 SER B C 1
ATOM 786 O O . SER B 1 21 ? -8.195 -3.758 -11.047 1 98.5 21 SER B O 1
ATOM 788 N N . GLN B 1 22 ? -10.211 -2.768 -10.797 1 98.12 22 GLN B N 1
ATOM 789 C CA . GLN B 1 22 ? -9.969 -1.761 -11.82 1 98.12 22 GLN B CA 1
ATOM 790 C C . GLN B 1 22 ? -8.828 -0.83 -11.422 1 98.12 22 GLN B C 1
ATOM 792 O O . GLN B 1 22 ? -7.965 -0.507 -12.25 1 98.12 22 GLN B O 1
ATOM 797 N N . TYR B 1 23 ? -8.781 -0.479 -10.219 1 97.81 23 TYR B N 1
ATOM 798 C CA . TYR B 1 23 ? -7.773 0.448 -9.711 1 97.81 23 TYR B CA 1
ATOM 799 C C . TYR B 1 23 ? -6.375 -0.139 -9.844 1 97.81 23 TYR B C 1
ATOM 801 O O . TYR B 1 23 ? -5.422 0.575 -10.164 1 97.81 23 TYR B O 1
ATOM 809 N N . LEU B 1 24 ? -6.25 -1.464 -9.617 1 97.56 24 LEU B N 1
ATOM 810 C CA . LEU B 1 24 ? -4.945 -2.117 -9.586 1 97.56 24 LEU B CA 1
ATOM 811 C C . LEU B 1 24 ? -4.648 -2.803 -10.914 1 97.56 24 LEU B C 1
ATOM 813 O O . LEU B 1 24 ? -3.594 -3.418 -11.078 1 97.56 24 LEU B O 1
ATOM 817 N N . GLY B 1 25 ? -5.637 -2.697 -11.82 1 97 25 GLY B N 1
ATOM 818 C CA . GLY B 1 25 ? -5.449 -3.342 -13.109 1 97 25 GLY B CA 1
ATOM 819 C C . GLY B 1 25 ? -5.539 -4.855 -13.047 1 97 25 GLY B C 1
ATOM 820 O O . GLY B 1 25 ? -4.832 -5.559 -13.766 1 97 25 GLY B O 1
ATOM 821 N N . LEU B 1 26 ? -6.266 -5.367 -12.164 1 97.5 26 LEU B N 1
ATOM 822 C CA . LEU B 1 26 ? -6.496 -6.797 -12.008 1 97.5 26 LEU B CA 1
ATOM 823 C C . LEU B 1 26 ? -7.793 -7.223 -12.688 1 97.5 26 LEU B C 1
ATOM 825 O O . LEU B 1 26 ? -8.711 -6.414 -12.836 1 97.5 26 LEU B O 1
ATOM 829 N N . LYS B 1 27 ? -7.816 -8.461 -13.062 1 97.75 27 LYS B N 1
ATOM 830 C CA . LYS B 1 27 ? -9.078 -9.016 -13.547 1 97.75 27 LYS B CA 1
ATOM 831 C C . LYS B 1 27 ? -10.086 -9.148 -12.406 1 97.75 27 LYS B C 1
ATOM 833 O O . LYS B 1 27 ? -9.758 -9.672 -11.336 1 97.75 27 LYS B O 1
ATOM 838 N N . TYR B 1 28 ? -11.258 -8.664 -12.742 1 98.06 28 TYR B N 1
ATOM 839 C CA . TYR B 1 28 ? -12.32 -8.727 -11.75 1 98.06 28 TYR B CA 1
ATOM 840 C C . TYR B 1 28 ? -12.539 -10.164 -11.273 1 98.06 28 TYR B C 1
ATOM 842 O O . TYR B 1 28 ? -12.734 -10.406 -10.078 1 98.06 28 TYR B O 1
ATOM 850 N N . GLN B 1 29 ? -12.492 -11.086 -12.141 1 97.19 29 GLN B N 1
ATOM 851 C CA . GLN B 1 29 ? -12.75 -12.484 -11.805 1 97.19 29 GLN B CA 1
ATOM 852 C C . GLN B 1 29 ? -11.719 -13.016 -10.812 1 97.19 29 GLN B C 1
ATOM 854 O O . GLN B 1 29 ? -12.055 -13.805 -9.93 1 97.19 29 GLN B O 1
ATOM 859 N N . SER B 1 30 ? -10.516 -12.57 -10.984 1 96.5 30 SER B N 1
ATOM 860 C CA . SER B 1 30 ? -9.453 -12.953 -10.07 1 96.5 30 SER B CA 1
ATOM 861 C C . SER B 1 30 ? -9.719 -12.438 -8.656 1 96.5 30 SER B C 1
ATOM 863 O O . SER B 1 30 ? -9.711 -13.211 -7.695 1 96.5 30 SER B O 1
ATOM 865 N N . VAL B 1 31 ? -10.109 -11.211 -8.617 1 97.88 31 VAL B N 1
ATOM 866 C CA . VAL B 1 31 ? -10.367 -10.586 -7.324 1 97.88 31 VAL B CA 1
ATOM 867 C C . VAL B 1 31 ? -11.602 -11.211 -6.684 1 97.88 31 VAL B C 1
ATOM 869 O O . VAL B 1 31 ? -11.617 -11.477 -5.477 1 97.88 31 VAL B O 1
ATOM 872 N N . ASN B 1 32 ? -12.547 -11.43 -7.539 1 97.25 32 ASN B N 1
ATOM 873 C CA . ASN B 1 32 ? -13.812 -11.961 -7.043 1 97.25 32 ASN B CA 1
ATOM 874 C C . ASN B 1 32 ? -13.633 -13.359 -6.457 1 97.25 32 ASN B C 1
ATOM 876 O O . ASN B 1 32 ? -14.414 -13.781 -5.602 1 97.25 32 ASN B O 1
ATOM 880 N N . SER B 1 33 ? -12.68 -14.055 -6.805 1 96.88 33 SER B N 1
ATOM 881 C CA . SER B 1 33 ? -12.453 -15.422 -6.352 1 96.88 33 SER B CA 1
ATOM 882 C C . SER B 1 33 ? -11.703 -15.445 -5.02 1 96.88 33 SER B C 1
ATOM 884 O O . SER B 1 33 ? -11.633 -16.484 -4.363 1 96.88 33 SER B O 1
ATOM 886 N N . TRP B 1 34 ? -11.141 -14.359 -4.633 1 97.44 34 TRP B N 1
ATOM 887 C CA . TRP B 1 34 ? -10.344 -14.312 -3.41 1 97.44 34 TRP B CA 1
ATOM 888 C C . TRP B 1 34 ? -11.188 -14.664 -2.191 1 97.44 34 TRP B C 1
ATOM 890 O O . TRP B 1 34 ? -12.234 -14.047 -1.952 1 97.44 34 TRP B O 1
ATOM 900 N N . GLY B 1 35 ? -10.703 -15.641 -1.399 1 95.06 35 GLY B N 1
ATOM 901 C CA . GLY B 1 35 ? -11.414 -16.062 -0.205 1 95.06 35 GLY B CA 1
ATOM 902 C C . GLY B 1 35 ? -12.484 -17.109 -0.489 1 95.06 35 GLY B C 1
ATOM 903 O O . GLY B 1 35 ? -13.227 -17.5 0.415 1 95.06 35 GLY B O 1
ATOM 904 N N . ASN B 1 36 ? -12.555 -17.484 -1.796 1 93.69 36 ASN B N 1
ATOM 905 C CA . ASN B 1 36 ? -13.555 -18.484 -2.178 1 93.69 36 ASN B CA 1
ATOM 906 C C . ASN B 1 36 ? -12.906 -19.797 -2.588 1 93.69 36 ASN B C 1
ATOM 908 O O . ASN B 1 36 ? -11.789 -19.812 -3.119 1 93.69 36 ASN B O 1
ATOM 912 N N . ASN B 1 37 ? -13.641 -20.891 -2.258 1 92.12 37 ASN B N 1
ATOM 913 C CA . ASN B 1 37 ? -13.273 -22.219 -2.754 1 92.12 37 ASN B CA 1
ATOM 914 C C . ASN B 1 37 ? -11.797 -22.516 -2.523 1 92.12 37 ASN B C 1
ATOM 916 O O . ASN B 1 37 ? -11.109 -22.984 -3.43 1 92.12 37 ASN B O 1
ATOM 920 N N . GLY B 1 38 ? -11.367 -22.094 -1.357 1 90.56 38 GLY B N 1
ATOM 921 C CA . GLY B 1 38 ? -10 -22.438 -1.016 1 90.56 38 GLY B CA 1
ATOM 922 C C . GLY B 1 38 ? -8.984 -21.453 -1.581 1 90.56 38 GLY B C 1
ATOM 923 O O . GLY B 1 38 ? -7.781 -21.609 -1.343 1 90.56 38 GLY B O 1
ATOM 924 N N . ARG B 1 39 ? -9.469 -20.547 -2.334 1 93.69 39 ARG B N 1
ATOM 925 C CA . ARG B 1 39 ? -8.562 -19.531 -2.855 1 93.69 39 ARG B CA 1
ATOM 926 C C . ARG B 1 39 ? -8.242 -18.484 -1.791 1 93.69 39 ARG B C 1
ATOM 928 O O . ARG B 1 39 ? -9.148 -17.828 -1.269 1 93.69 39 ARG B O 1
ATOM 935 N N . ASN B 1 40 ? -6.965 -18.438 -1.545 1 95.38 40 ASN B N 1
ATOM 936 C CA . ASN B 1 40 ? -6.535 -17.469 -0.536 1 95.38 40 ASN B CA 1
ATOM 937 C C . ASN B 1 40 ? -6.441 -16.062 -1.11 1 95.38 40 ASN B C 1
ATOM 939 O O . ASN B 1 40 ? -6.289 -15.883 -2.32 1 95.38 40 ASN B O 1
ATOM 943 N N . ILE B 1 41 ? -6.562 -15.07 -0.29 1 97.56 41 ILE B N 1
ATOM 944 C CA . ILE B 1 41 ? -6.258 -13.68 -0.625 1 97.56 41 ILE B CA 1
ATOM 945 C C . ILE B 1 41 ? -4.746 -13.477 -0.646 1 97.56 41 ILE B C 1
ATOM 947 O O . ILE B 1 41 ? -4.043 -13.898 0.273 1 97.56 41 ILE B O 1
ATOM 951 N N . PRO B 1 42 ? -4.301 -12.82 -1.726 1 96.44 42 PRO B N 1
ATOM 952 C CA . PRO B 1 42 ? -2.852 -12.609 -1.763 1 96.44 42 PRO B CA 1
ATOM 953 C C . PRO B 1 42 ? -2.326 -11.906 -0.512 1 96.44 42 PRO B C 1
ATOM 955 O O . PRO B 1 42 ? -2.994 -11.023 0.033 1 96.44 42 PRO B O 1
ATOM 958 N N . TYR B 1 43 ? -1.136 -12.234 -0.135 1 94.31 43 TYR B N 1
ATOM 959 C CA . TYR B 1 43 ? -0.572 -11.828 1.149 1 94.31 43 TYR B CA 1
ATOM 960 C C . TYR B 1 43 ? -0.407 -10.32 1.223 1 94.31 43 TYR B C 1
ATOM 962 O O . TYR B 1 43 ? -0.445 -9.734 2.309 1 94.31 43 TYR B O 1
ATOM 970 N N . TRP B 1 44 ? -0.248 -9.656 0.111 1 97 44 TRP B N 1
ATOM 971 C CA . TRP B 1 44 ? 0.091 -8.234 0.096 1 97 44 TRP B CA 1
ATOM 972 C C . TRP B 1 44 ? -1.162 -7.375 0.212 1 97 44 TRP B C 1
ATOM 974 O O . TRP B 1 44 ? -1.077 -6.184 0.519 1 97 44 TRP B O 1
ATOM 984 N N . VAL B 1 45 ? -2.303 -7.859 0.031 1 98.31 45 VAL B N 1
ATOM 985 C CA . VAL B 1 45 ? -3.541 -7.105 -0.135 1 98.31 45 VAL B CA 1
ATOM 986 C C . VAL B 1 45 ? -3.881 -6.379 1.164 1 98.31 45 VAL B C 1
ATOM 988 O O . VAL B 1 45 ? -4.234 -5.199 1.147 1 98.31 45 VAL B O 1
ATOM 991 N N . GLU B 1 46 ? -3.697 -7.066 2.252 1 98.31 46 GLU B N 1
ATOM 992 C CA . GLU B 1 46 ? -4.098 -6.465 3.52 1 98.31 46 GLU B CA 1
ATOM 993 C C . GLU B 1 46 ? -3.283 -5.207 3.816 1 98.31 46 GLU B C 1
ATOM 995 O O . GLU B 1 46 ? -3.844 -4.164 4.152 1 98.31 46 GLU B O 1
ATOM 1000 N N . SER B 1 47 ? -2.037 -5.359 3.699 1 98.31 47 SER B N 1
ATOM 1001 C CA . SER B 1 47 ? -1.191 -4.203 3.977 1 98.31 47 SER B CA 1
ATOM 1002 C C . SER B 1 47 ? -1.392 -3.107 2.934 1 98.31 47 SER B C 1
ATOM 1004 O O . SER B 1 47 ? -1.354 -1.918 3.26 1 98.31 47 SER B O 1
ATOM 1006 N N . TRP B 1 48 ? -1.604 -3.469 1.723 1 98.69 48 TRP B N 1
ATOM 1007 C CA . TRP B 1 48 ? -1.886 -2.492 0.677 1 98.69 48 TRP B CA 1
ATOM 1008 C C . TRP B 1 48 ? -3.129 -1.676 1.014 1 98.69 48 TRP B C 1
ATOM 1010 O O . TRP B 1 48 ? -3.104 -0.444 0.966 1 98.69 48 TRP B O 1
ATOM 1020 N N . LEU B 1 49 ? -4.203 -2.357 1.387 1 98.81 49 LEU B N 1
ATOM 1021 C CA . LEU B 1 49 ? -5.461 -1.692 1.717 1 98.81 49 LEU B CA 1
ATOM 1022 C C . LEU B 1 49 ? -5.293 -0.79 2.934 1 98.81 49 LEU B C 1
ATOM 1024 O O . LEU B 1 49 ? -5.781 0.343 2.943 1 98.81 49 LEU B O 1
ATOM 1028 N N . ASN B 1 50 ? -4.578 -1.277 3.914 1 98.62 50 ASN B N 1
ATOM 1029 C CA . ASN B 1 50 ? -4.363 -0.46 5.105 1 98.62 50 ASN B CA 1
ATOM 1030 C C . ASN B 1 50 ? -3.566 0.8 4.785 1 98.62 50 ASN B C 1
ATOM 1032 O O . ASN B 1 50 ? -3.883 1.884 5.277 1 98.62 50 ASN B O 1
ATOM 1036 N N . LEU B 1 51 ? -2.59 0.649 3.994 1 98.69 51 LEU B N 1
ATOM 1037 C CA . LEU B 1 51 ? -1.815 1.81 3.568 1 98.69 51 LEU B CA 1
ATOM 1038 C C . LEU B 1 51 ? -2.689 2.793 2.799 1 98.69 51 LEU B C 1
ATOM 1040 O O . LEU B 1 51 ? -2.59 4.008 2.996 1 98.69 51 LEU B O 1
ATOM 1044 N N . TYR B 1 52 ? -3.477 2.238 1.907 1 98.75 52 TYR B N 1
ATOM 1045 C CA . TYR B 1 52 ? -4.363 3.072 1.105 1 98.75 52 TYR B CA 1
ATOM 1046 C C . TYR B 1 52 ? -5.336 3.844 1.99 1 98.75 52 TYR B C 1
ATOM 1048 O O . TYR B 1 52 ? -5.543 5.043 1.798 1 98.75 52 TYR B O 1
ATOM 1056 N N . ILE B 1 53 ? -5.902 3.205 2.895 1 98.62 53 ILE B N 1
ATOM 1057 C CA . ILE B 1 53 ? -6.852 3.811 3.824 1 98.62 53 ILE B CA 1
ATOM 1058 C C . ILE B 1 53 ? -6.16 4.914 4.621 1 98.62 53 ILE B C 1
ATOM 1060 O O . ILE B 1 53 ? -6.688 6.023 4.746 1 98.62 53 ILE B O 1
ATOM 1064 N N . ASP B 1 54 ? -4.988 4.617 5.164 1 98 54 ASP B N 1
ATOM 1065 C CA . ASP B 1 54 ? -4.238 5.598 5.938 1 98 54 ASP B CA 1
ATOM 1066 C C . ASP B 1 54 ? -3.861 6.805 5.082 1 98 54 ASP B C 1
ATOM 1068 O O . ASP B 1 54 ? -3.898 7.945 5.551 1 98 54 ASP B O 1
ATOM 1072 N N . ASN B 1 55 ? -3.502 6.527 3.889 1 98 55 ASN B N 1
ATOM 1073 C CA . ASN B 1 55 ? -3.168 7.613 2.973 1 98 55 ASN B CA 1
ATOM 1074 C C . ASN B 1 55 ? -4.367 8.516 2.713 1 98 55 ASN B C 1
ATOM 1076 O O . ASN B 1 55 ? -4.227 9.742 2.66 1 98 55 ASN B O 1
ATOM 1080 N N . ASN B 1 56 ? -5.469 7.938 2.531 1 97.31 56 ASN B N 1
ATOM 1081 C CA . ASN B 1 56 ? -6.676 8.727 2.301 1 97.31 56 ASN B CA 1
ATOM 1082 C C . ASN B 1 56 ? -7.035 9.562 3.521 1 97.31 56 ASN B C 1
ATOM 1084 O O . ASN B 1 56 ? -7.469 10.711 3.385 1 97.31 56 ASN B O 1
ATOM 1088 N N . ARG B 1 57 ? -6.883 8.969 4.633 1 96.5 57 ARG B N 1
ATOM 1089 C CA . ARG B 1 57 ? -7.121 9.711 5.867 1 96.5 57 ARG B CA 1
ATOM 1090 C C . ARG B 1 57 ? -6.184 10.914 5.973 1 96.5 57 ARG B C 1
ATOM 1092 O O . ARG B 1 57 ? -6.617 12.016 6.305 1 96.5 57 ARG B O 1
ATOM 1099 N N . CYS B 1 58 ? -4.992 10.688 5.648 1 96.25 58 CYS B N 1
ATOM 1100 C CA . CYS B 1 58 ? -3.986 11.742 5.691 1 96.25 58 CYS B CA 1
ATOM 1101 C C . CYS B 1 58 ? -4.344 12.875 4.742 1 96.25 58 CYS B C 1
ATOM 1103 O O . CYS B 1 58 ? -4.234 14.047 5.102 1 96.25 58 CYS B O 1
ATOM 1105 N N . LYS B 1 59 ? -4.754 12.531 3.613 1 95.44 59 LYS B N 1
ATOM 1106 C CA . LYS B 1 59 ? -5.117 13.523 2.611 1 95.44 59 LYS B CA 1
ATOM 1107 C C . LYS 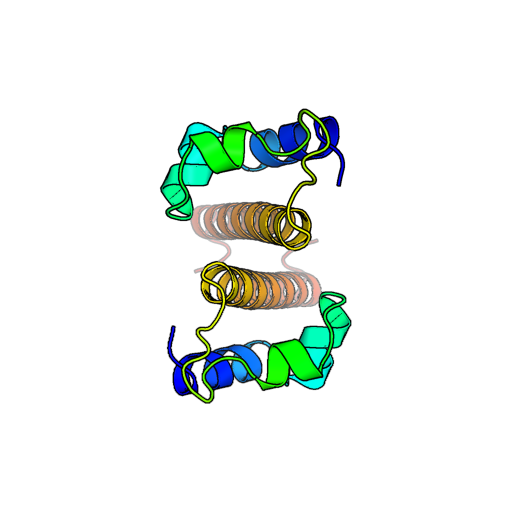B 1 59 ? -6.297 14.375 3.078 1 95.44 59 LYS B C 1
ATOM 1109 O O . LYS B 1 59 ? -6.309 15.586 2.889 1 95.44 59 LYS B O 1
ATOM 1114 N N . LYS B 1 60 ? -7.168 13.742 3.684 1 95.12 60 LYS B N 1
ATOM 1115 C CA . LYS B 1 60 ? -8.336 14.461 4.191 1 95.12 60 LYS B CA 1
ATOM 1116 C C . LYS B 1 60 ? -7.938 15.438 5.297 1 95.12 60 LYS B C 1
ATOM 1118 O O . LYS B 1 60 ? -8.422 16.562 5.336 1 95.12 60 LYS B O 1
ATOM 1123 N N . ILE B 1 61 ? -7.09 15.016 6.09 1 92.62 61 ILE B N 1
ATOM 1124 C CA . ILE B 1 61 ? -6.602 15.852 7.184 1 92.62 61 ILE B CA 1
ATOM 1125 C C . ILE B 1 61 ? -5.848 17.047 6.617 1 92.62 61 ILE B C 1
ATOM 1127 O O . ILE B 1 61 ? -6.051 18.188 7.059 1 92.62 61 ILE B O 1
ATOM 1131 N N . GLN B 1 62 ? -5.059 16.797 5.723 1 91.56 62 GLN B N 1
ATOM 1132 C CA . GLN B 1 62 ? -4.297 17.859 5.074 1 91.56 62 GLN B CA 1
ATOM 1133 C C . GLN B 1 62 ? -5.219 18.891 4.426 1 91.56 62 GLN B C 1
ATOM 1135 O O . GLN B 1 62 ? -4.996 20.094 4.547 1 91.56 62 GLN B O 1
ATOM 1140 N N . GLU B 1 63 ? -6.242 18.406 3.799 1 94.06 63 GLU B N 1
ATOM 1141 C CA . GLU B 1 63 ? -7.215 19.266 3.141 1 94.06 63 GLU B CA 1
ATOM 1142 C C . GLU B 1 63 ? -7.953 20.141 4.156 1 94.06 63 GLU B C 1
ATOM 1144 O O . GLU B 1 63 ? -8.148 21.328 3.928 1 94.06 63 GLU B O 1
ATOM 1149 N N . MET B 1 64 ? -8.281 19.5 5.211 1 92.62 64 MET B N 1
ATOM 1150 C CA . MET B 1 64 ? -8.977 20.234 6.262 1 92.62 64 MET B CA 1
ATOM 1151 C C . MET B 1 64 ? -8.102 21.344 6.828 1 92.62 64 MET B C 1
ATOM 1153 O O . MET B 1 64 ? -8.578 22.453 7.086 1 92.62 64 MET B O 1
ATOM 1157 N N . LEU B 1 65 ? -6.891 21.078 7.051 1 89.06 65 LEU B N 1
ATOM 1158 C CA . LEU B 1 65 ? -5.949 22.062 7.582 1 89.06 65 LEU B CA 1
ATOM 1159 C C . LEU B 1 65 ? -5.762 23.203 6.602 1 89.06 65 LEU B C 1
ATOM 1161 O O . LEU B 1 65 ? -5.715 24.375 7.012 1 89.06 65 LEU B O 1
ATOM 1165 N N . LYS B 1 66 ? -5.77 23 5.418 1 89.75 66 LYS B N 1
ATOM 1166 C CA . LYS B 1 66 ? -5.633 24.031 4.383 1 89.75 66 LYS B CA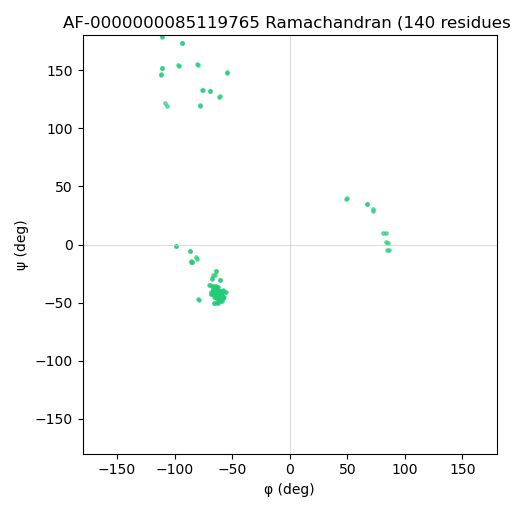 1
ATOM 1167 C C . LYS B 1 66 ? -6.859 24.938 4.344 1 89.75 66 LYS B C 1
ATOM 1169 O O . LYS B 1 66 ? -6.73 26.156 4.238 1 89.75 66 LYS B O 1
ATOM 1174 N N . ASP B 1 67 ? -7.969 24.344 4.445 1 91.5 67 ASP B N 1
ATOM 1175 C CA . ASP B 1 67 ? -9.227 25.078 4.371 1 91.5 67 ASP B CA 1
ATOM 1176 C C . ASP B 1 67 ? -9.406 26 5.582 1 91.5 67 ASP B C 1
ATOM 1178 O O . ASP B 1 67 ? -10.086 27.016 5.5 1 91.5 67 ASP B O 1
ATOM 1182 N N . SER B 1 68 ? -8.852 25.609 6.645 1 89.81 68 SER B N 1
ATOM 1183 C CA . SER B 1 68 ? -8.977 26.391 7.871 1 89.81 68 SER B CA 1
ATOM 1184 C C . SER B 1 68 ? -7.992 27.562 7.883 1 89.81 68 SER B C 1
ATOM 1186 O O . SER B 1 68 ? -8.07 28.438 8.742 1 89.81 68 SER B O 1
ATOM 1188 N N . GLY B 1 69 ? -7.062 27.562 6.992 1 82.81 69 GLY B N 1
ATOM 1189 C CA . GLY B 1 69 ? -6.078 28.641 6.945 1 82.81 69 GLY B CA 1
ATOM 1190 C C . GLY B 1 69 ? -4.926 28.438 7.91 1 82.81 69 GLY B C 1
ATOM 1191 O O . GLY B 1 69 ? -4.105 29.328 8.109 1 82.81 69 GLY B O 1
ATOM 1192 N N . ILE B 1 70 ? -4.902 27.25 8.461 1 78.88 70 ILE B N 1
ATOM 1193 C CA . ILE B 1 70 ? -3.846 26.953 9.422 1 78.88 70 ILE B CA 1
ATOM 1194 C C . ILE B 1 70 ? -2.553 26.609 8.68 1 78.88 70 ILE B C 1
ATOM 1196 O O . ILE B 1 70 ? -1.475 27.078 9.062 1 78.88 70 ILE B O 1
ATOM 1200 N N . CYS B 1 71 ? -2.816 25.75 7.719 1 68.69 71 CYS B N 1
ATOM 1201 C CA . CYS B 1 71 ? -1.673 25.422 6.871 1 68.69 71 CYS B CA 1
ATOM 1202 C C . CYS B 1 71 ? -1.823 26.047 5.492 1 68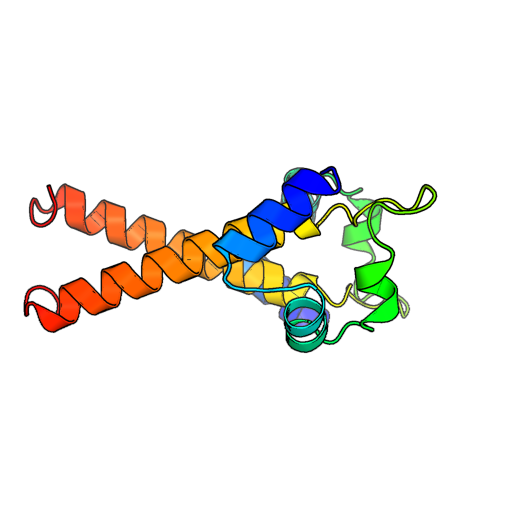.69 71 CYS B C 1
ATOM 1204 O O . CYS B 1 71 ? -2.93 26.125 4.953 1 68.69 71 CYS B O 1
ATOM 1206 N N . LYS B 1 72 ? -0.788 26.828 5.289 1 62.97 72 LYS B N 1
ATOM 1207 C CA . LYS B 1 72 ? -0.82 27.516 4 1 62.97 72 LYS B CA 1
ATOM 1208 C C . LYS B 1 72 ? -0.498 26.547 2.859 1 62.97 72 LYS B C 1
ATOM 1210 O O . LYS B 1 72 ? 0.364 25.672 3 1 62.97 72 LYS B O 1
#